Protein AF-A0A3D2XAF7-F1 (afdb_monomer_lite)

Organism: NCBI:txid66219

Structure (mmCIF, N/CA/C/O backbone):
data_AF-A0A3D2XAF7-F1
#
_entry.id   AF-A0A3D2XAF7-F1
#
loop_
_atom_site.group_PDB
_atom_site.id
_atom_site.type_symbol
_atom_site.label_atom_id
_atom_site.label_alt_id
_atom_site.label_comp_id
_atom_site.label_asym_id
_atom_site.label_entity_id
_atom_site.label_seq_id
_atom_site.pdbx_PDB_ins_code
_atom_site.Cartn_x
_atom_site.Cartn_y
_atom_site.Cartn_z
_atom_site.occupancy
_atom_site.B_iso_or_equiv
_atom_site.auth_seq_id
_atom_site.auth_comp_id
_atom_site.auth_asym_id
_atom_site.auth_atom_id
_atom_site.pdbx_PDB_model_num
ATOM 1 N N . MET A 1 1 ? 12.120 28.041 6.759 1.00 45.38 1 MET A N 1
ATOM 2 C CA . MET A 1 1 ? 11.104 27.730 7.789 1.00 45.38 1 MET A CA 1
ATOM 3 C C . MET A 1 1 ? 10.271 26.573 7.257 1.00 45.38 1 MET A C 1
ATOM 5 O O . MET A 1 1 ? 9.248 26.844 6.653 1.00 45.38 1 MET A O 1
ATOM 9 N N . ASP A 1 2 ? 10.705 25.319 7.418 1.00 48.12 2 ASP A N 1
ATOM 10 C CA . ASP A 1 2 ? 10.011 24.174 6.783 1.00 48.12 2 ASP A CA 1
ATOM 11 C C . ASP A 1 2 ? 9.735 22.976 7.711 1.00 48.12 2 ASP A C 1
ATOM 13 O O . ASP A 1 2 ? 9.375 21.889 7.267 1.00 48.12 2 ASP A O 1
ATOM 17 N N . GLU A 1 3 ? 9.794 23.173 9.028 1.00 50.22 3 GLU A N 1
ATOM 18 C CA . GLU A 1 3 ? 9.409 22.129 9.987 1.00 50.22 3 GLU A CA 1
ATOM 19 C C . GLU A 1 3 ? 7.894 21.964 10.287 1.00 50.22 3 GLU A C 1
ATOM 21 O O . GLU A 1 3 ? 7.534 20.894 10.778 1.00 50.22 3 GLU A O 1
ATOM 26 N N . PRO A 1 4 ? 6.949 22.882 9.970 1.00 43.91 4 PRO A N 1
ATOM 27 C CA . PRO A 1 4 ? 5.524 22.610 10.205 1.00 43.91 4 PRO A CA 1
ATOM 28 C C . PRO A 1 4 ? 4.826 21.859 9.055 1.00 43.91 4 PRO A C 1
ATOM 30 O O . PRO A 1 4 ? 3.899 21.095 9.311 1.00 43.91 4 PRO A O 1
ATOM 33 N N . THR A 1 5 ? 5.258 22.016 7.799 1.00 45.56 5 THR A N 1
ATOM 34 C CA . THR A 1 5 ? 4.541 21.480 6.619 1.00 45.56 5 THR A CA 1
ATOM 35 C C . THR A 1 5 ? 4.707 19.967 6.471 1.00 45.56 5 THR A C 1
ATOM 37 O O . THR A 1 5 ? 3.769 19.256 6.134 1.00 45.56 5 THR A O 1
ATOM 40 N N . ALA A 1 6 ? 5.891 19.454 6.811 1.00 49.72 6 ALA A N 1
ATOM 41 C CA . ALA A 1 6 ? 6.194 18.027 6.872 1.00 49.72 6 ALA A CA 1
ATOM 42 C C . ALA A 1 6 ? 5.296 17.263 7.859 1.00 49.72 6 ALA A C 1
ATOM 44 O O . ALA A 1 6 ? 4.849 16.152 7.567 1.00 49.72 6 ALA A O 1
ATOM 45 N N . ALA A 1 7 ? 5.065 17.859 9.031 1.00 49.97 7 ALA A N 1
ATOM 46 C CA . ALA A 1 7 ? 4.158 17.329 10.037 1.00 49.97 7 ALA A CA 1
ATOM 47 C C . ALA A 1 7 ? 2.696 17.493 9.599 1.00 49.97 7 ALA A C 1
ATOM 49 O O . ALA A 1 7 ? 1.897 16.589 9.826 1.00 49.97 7 ALA A O 1
ATOM 50 N N . LEU A 1 8 ? 2.364 18.599 8.922 1.00 46.09 8 LEU A N 1
ATOM 51 C CA . LEU A 1 8 ? 1.037 18.844 8.359 1.00 46.09 8 LEU A CA 1
ATOM 52 C C . LEU A 1 8 ? 0.654 17.792 7.308 1.00 46.09 8 LEU A C 1
ATOM 54 O O . LEU A 1 8 ? -0.453 17.276 7.369 1.00 46.09 8 LEU A O 1
ATOM 58 N N . ASP A 1 9 ? 1.567 17.417 6.407 1.00 60.81 9 ASP A N 1
ATOM 59 C CA . ASP A 1 9 ? 1.327 16.369 5.403 1.00 60.81 9 ASP A CA 1
ATOM 60 C C . ASP A 1 9 ? 1.112 14.995 6.054 1.00 60.81 9 ASP A C 1
ATOM 62 O O . ASP A 1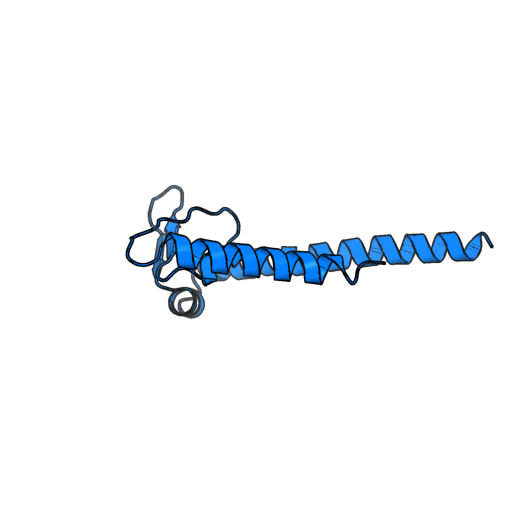 9 ? 0.220 14.248 5.655 1.00 60.81 9 ASP A O 1
ATOM 66 N N . ALA A 1 10 ? 1.887 14.660 7.091 1.00 59.50 10 ALA A N 1
ATOM 67 C CA . ALA A 1 10 ? 1.724 13.402 7.820 1.00 59.50 10 ALA A CA 1
ATOM 68 C C . ALA A 1 10 ? 0.410 13.354 8.624 1.00 59.50 10 ALA A C 1
ATOM 70 O O . ALA A 1 10 ? -0.242 12.311 8.678 1.00 59.50 10 ALA A O 1
ATOM 71 N N . LEU A 1 11 ? 0.013 14.477 9.230 1.00 59.50 11 LEU A N 1
ATOM 72 C CA . LEU A 1 11 ? -1.249 14.612 9.962 1.00 59.50 11 LEU A CA 1
ATOM 73 C C . LEU A 1 11 ? -2.455 14.594 9.017 1.00 59.50 11 LEU A C 1
ATOM 75 O O . LEU A 1 11 ? -3.426 13.898 9.294 1.00 59.50 11 LEU A O 1
ATOM 79 N N . ALA A 1 12 ? -2.370 15.288 7.882 1.00 62.44 12 ALA A N 1
ATOM 80 C CA . ALA A 1 12 ? -3.407 15.282 6.855 1.00 62.44 12 ALA A CA 1
ATOM 81 C C . ALA A 1 12 ? -3.583 13.884 6.244 1.00 62.44 12 ALA A C 1
ATOM 83 O O . ALA A 1 12 ? -4.707 13.449 6.000 1.00 62.44 12 ALA A O 1
ATOM 84 N N . GLU A 1 13 ? -2.491 13.141 6.035 1.00 66.56 13 GLU A N 1
ATOM 85 C CA . GLU A 1 13 ? -2.575 11.741 5.619 1.00 66.56 13 GLU A CA 1
ATOM 86 C C . GLU A 1 13 ? -3.245 10.867 6.683 1.00 66.56 13 GLU A C 1
ATOM 88 O O . GLU A 1 13 ? -4.146 10.102 6.343 1.00 66.56 13 GLU A O 1
ATOM 93 N N . ALA A 1 14 ? -2.867 11.009 7.957 1.00 68.50 14 ALA A N 1
ATOM 94 C CA . ALA A 1 14 ? -3.486 10.277 9.063 1.00 68.50 14 ALA A CA 1
ATOM 95 C C . ALA A 1 14 ? -4.999 10.534 9.165 1.00 68.50 14 ALA A C 1
ATOM 97 O O . ALA A 1 14 ? -5.772 9.584 9.283 1.00 68.50 14 ALA A O 1
ATOM 98 N N . GLU A 1 15 ? -5.425 11.790 9.033 1.00 71.19 15 GLU A N 1
ATOM 99 C CA . GLU A 1 15 ? -6.836 12.187 9.052 1.00 71.19 15 GLU A CA 1
ATOM 100 C C . GLU A 1 15 ? -7.615 11.606 7.860 1.00 71.19 15 GLU A C 1
ATOM 102 O O . GLU A 1 15 ? -8.723 11.086 8.017 1.00 71.19 15 GLU A O 1
ATOM 107 N N . ILE A 1 16 ? -7.026 11.623 6.659 1.00 71.38 16 ILE A N 1
ATOM 108 C CA . ILE A 1 16 ? -7.614 10.973 5.480 1.00 71.38 16 ILE A CA 1
ATOM 109 C C . ILE A 1 16 ? -7.769 9.465 5.721 1.00 71.38 16 ILE A C 1
ATOM 111 O O . ILE A 1 16 ? -8.790 8.894 5.331 1.00 71.38 16 ILE A O 1
ATOM 115 N N . TYR A 1 17 ? -6.800 8.816 6.373 1.00 72.00 17 TYR A N 1
ATOM 116 C CA . TYR A 1 17 ? -6.868 7.386 6.679 1.00 72.00 17 TYR A CA 1
ATOM 117 C C . TYR A 1 17 ? -7.940 7.050 7.719 1.00 72.00 17 TYR A C 1
ATOM 119 O O . TYR A 1 17 ? -8.687 6.092 7.508 1.00 72.00 17 TYR A O 1
ATOM 127 N N . GLU A 1 18 ? -8.048 7.812 8.810 1.00 74.19 18 GLU A N 1
ATOM 128 C CA . GLU A 1 18 ? -9.092 7.606 9.825 1.00 74.19 18 GLU A CA 1
ATOM 129 C C . GLU A 1 18 ? -10.484 7.750 9.209 1.00 74.19 18 GLU A C 1
ATOM 131 O O . GLU A 1 18 ? -11.301 6.829 9.293 1.00 74.19 18 GLU A O 1
ATOM 136 N N . ASN A 1 19 ? -10.708 8.839 8.472 1.00 77.62 19 ASN A N 1
ATOM 137 C CA . ASN A 1 19 ? -11.974 9.082 7.791 1.00 77.62 19 ASN A CA 1
ATOM 138 C C . ASN A 1 19 ? -12.287 7.989 6.761 1.00 77.62 19 ASN A C 1
ATOM 140 O O . ASN A 1 19 ? -13.423 7.520 6.669 1.00 77.62 19 ASN A O 1
ATOM 144 N N . PHE A 1 20 ? -11.291 7.539 5.992 1.00 77.88 20 PHE A N 1
ATOM 145 C CA . PHE A 1 20 ? -11.482 6.455 5.031 1.00 77.88 20 PHE A CA 1
ATOM 146 C C . PHE A 1 20 ? -11.851 5.142 5.730 1.00 77.88 20 PHE A C 1
ATOM 148 O O . PHE A 1 20 ? -12.808 4.491 5.317 1.00 77.88 20 PHE A O 1
ATOM 155 N N . SER A 1 21 ? -11.154 4.785 6.812 1.00 75.94 21 SER A N 1
ATOM 156 C CA . SER A 1 21 ? -11.417 3.582 7.614 1.00 75.94 21 SER A CA 1
ATOM 157 C C . SER A 1 21 ? -12.840 3.564 8.184 1.00 75.94 21 SER A C 1
ATOM 159 O O . SER A 1 21 ? -13.543 2.551 8.097 1.00 75.94 21 SER A O 1
ATOM 161 N N . GLU A 1 22 ? -13.317 4.701 8.696 1.00 80.81 22 GLU A N 1
ATOM 162 C CA . GLU A 1 22 ? -14.691 4.828 9.187 1.00 80.81 22 GLU A CA 1
ATOM 163 C C . GLU A 1 22 ? -15.729 4.696 8.066 1.00 80.81 22 GLU A C 1
ATOM 165 O O . GLU A 1 22 ? -16.719 3.973 8.221 1.00 80.81 22 GLU A O 1
ATOM 170 N N . LEU A 1 23 ? -15.493 5.331 6.915 1.00 80.31 23 LEU A N 1
ATOM 171 C CA . LEU A 1 23 ? -16.404 5.297 5.764 1.00 80.31 23 LEU A CA 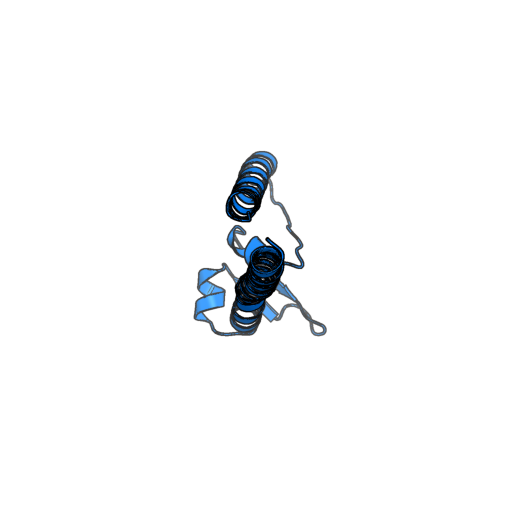1
ATOM 172 C C . LEU A 1 23 ? -16.567 3.894 5.167 1.00 80.31 23 LEU A C 1
ATOM 174 O O . LEU A 1 23 ? -17.652 3.540 4.681 1.00 80.31 23 LEU A O 1
ATOM 178 N N . VAL A 1 24 ? -15.497 3.099 5.187 1.00 83.25 24 VAL A N 1
ATOM 179 C CA . VAL A 1 24 ? -15.465 1.749 4.605 1.00 83.25 24 VAL A CA 1
ATOM 180 C C . VAL A 1 24 ? -15.803 0.656 5.618 1.00 83.25 24 VAL A C 1
ATOM 182 O O . VAL A 1 24 ? -15.899 -0.514 5.248 1.00 83.25 24 VAL A O 1
ATOM 185 N N . LYS A 1 25 ? -16.055 1.013 6.883 1.00 83.88 25 LYS A N 1
ATOM 186 C CA . LYS A 1 25 ? -16.398 0.059 7.939 1.00 83.88 25 LYS A CA 1
ATOM 187 C C . LYS A 1 25 ? -17.610 -0.793 7.549 1.00 83.88 25 LYS A C 1
ATOM 189 O O . LYS A 1 25 ? -18.699 -0.288 7.277 1.00 83.88 25 LYS A O 1
ATOM 194 N N . GLY A 1 26 ? -17.418 -2.113 7.539 1.00 86.88 26 GLY A N 1
ATOM 195 C CA . GLY A 1 26 ? -18.456 -3.082 7.171 1.00 86.88 26 GLY A CA 1
ATOM 196 C C . GLY A 1 26 ? -18.750 -3.171 5.668 1.00 86.88 26 GLY A C 1
ATOM 197 O O . GLY A 1 26 ? -19.744 -3.785 5.285 1.00 86.88 26 GLY A O 1
ATOM 198 N N . LYS A 1 27 ? -17.912 -2.572 4.815 1.00 89.75 27 LYS A N 1
ATOM 199 C CA . LYS A 1 27 ? -18.018 -2.617 3.353 1.00 89.75 27 LYS A CA 1
ATOM 200 C C . LYS A 1 27 ? -16.690 -3.060 2.743 1.00 89.75 27 LYS A C 1
ATOM 202 O O . LYS A 1 27 ? -15.634 -2.934 3.351 1.00 89.75 27 LYS A O 1
ATOM 207 N N . THR A 1 28 ? -16.740 -3.546 1.507 1.00 88.19 28 THR A N 1
ATOM 208 C CA . THR A 1 28 ? -15.536 -3.724 0.689 1.00 88.19 28 THR A CA 1
ATOM 209 C C . THR A 1 28 ? -15.257 -2.427 -0.058 1.00 88.19 28 THR A C 1
ATOM 211 O O . THR A 1 28 ? -16.135 -1.920 -0.757 1.00 88.19 28 THR A O 1
ATOM 214 N N . ALA A 1 29 ? -14.041 -1.903 0.071 1.00 88.19 29 ALA A N 1
ATOM 215 C CA . ALA A 1 29 ? -13.583 -0.734 -0.664 1.00 88.19 29 ALA A CA 1
ATOM 216 C C . ALA A 1 29 ? -12.409 -1.099 -1.570 1.00 88.19 29 ALA A C 1
ATOM 218 O O . ALA A 1 29 ? -11.540 -1.883 -1.196 1.00 88.19 29 ALA A O 1
ATOM 219 N N . VAL A 1 30 ? -12.391 -0.517 -2.768 1.00 88.94 30 VAL A N 1
ATOM 220 C C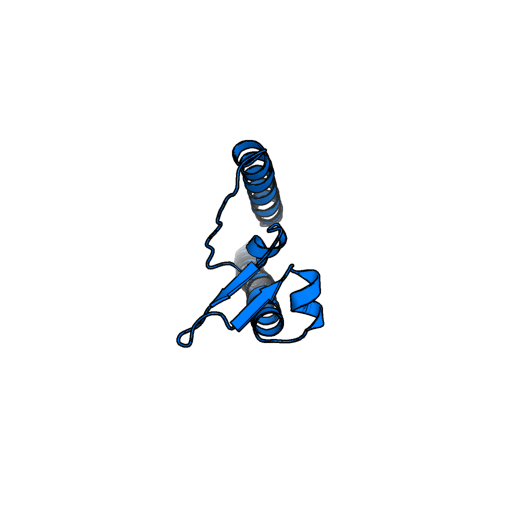A . VAL A 1 30 ? -11.280 -0.639 -3.712 1.00 88.94 30 VAL A CA 1
ATOM 221 C C . VAL A 1 30 ? -10.596 0.715 -3.788 1.00 88.94 30 VAL A C 1
ATOM 223 O O . VAL A 1 30 ? -11.218 1.705 -4.170 1.00 88.94 30 VAL A O 1
ATOM 226 N N . TYR A 1 31 ? -9.322 0.753 -3.409 1.00 85.44 31 TYR A N 1
ATOM 227 C CA . TYR A 1 31 ? -8.504 1.958 -3.429 1.00 85.44 31 TYR A CA 1
ATOM 228 C C . TYR A 1 31 ? -7.493 1.881 -4.576 1.00 85.44 31 TYR A C 1
ATOM 230 O O . TYR A 1 31 ? -6.693 0.950 -4.646 1.00 85.44 31 TYR A O 1
ATOM 238 N N . ILE A 1 32 ? -7.541 2.856 -5.487 1.00 86.06 32 ILE A N 1
ATOM 239 C CA . ILE A 1 32 ? -6.637 2.959 -6.638 1.00 86.06 32 ILE A CA 1
ATOM 240 C C . ILE A 1 32 ? -5.748 4.177 -6.412 1.00 86.06 32 ILE A C 1
ATOM 242 O O . ILE A 1 32 ? -6.252 5.284 -6.234 1.00 86.06 32 ILE A O 1
ATOM 246 N N . SER A 1 33 ? -4.430 3.981 -6.418 1.00 78.6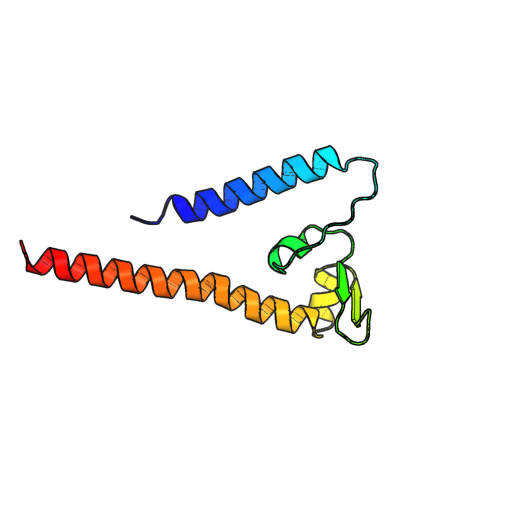2 33 SER A N 1
ATOM 247 C CA . SER A 1 33 ? -3.471 5.056 -6.169 1.00 78.62 33 SER A CA 1
ATOM 248 C C . SER A 1 33 ? -2.257 4.959 -7.078 1.00 78.62 33 SER A C 1
ATOM 250 O O . SER A 1 33 ? -1.803 3.873 -7.432 1.00 78.62 33 SER A O 1
ATOM 252 N N . HIS A 1 34 ? -1.707 6.124 -7.408 1.00 77.75 34 HIS A N 1
ATOM 253 C CA . HIS A 1 34 ? -0.404 6.262 -8.056 1.00 77.75 34 HIS A CA 1
ATOM 254 C C . HIS A 1 34 ? 0.752 6.325 -7.041 1.00 77.75 34 HIS A C 1
ATOM 256 O O . HIS A 1 34 ? 1.916 6.230 -7.428 1.00 77.75 34 HIS A O 1
ATOM 262 N N . ARG A 1 35 ? 0.440 6.478 -5.746 1.00 73.38 35 ARG A N 1
ATOM 263 C CA . ARG A 1 35 ? 1.403 6.552 -4.641 1.00 73.38 35 ARG A CA 1
ATOM 264 C C . ARG A 1 35 ? 1.494 5.192 -3.959 1.00 73.38 35 ARG A C 1
ATOM 266 O O . ARG A 1 35 ? 0.549 4.766 -3.293 1.00 73.38 35 ARG A O 1
ATOM 273 N N . LEU A 1 36 ? 2.645 4.529 -4.069 1.00 78.06 36 LEU A N 1
ATOM 274 C CA . LEU A 1 36 ? 2.824 3.215 -3.446 1.00 78.06 36 LEU A CA 1
ATOM 275 C C . LEU A 1 36 ? 2.790 3.278 -1.913 1.00 78.06 36 LEU A C 1
ATOM 277 O O . LEU A 1 36 ? 2.294 2.343 -1.291 1.00 78.06 36 LEU A O 1
ATOM 281 N N . ALA A 1 37 ? 3.232 4.379 -1.297 1.00 77.56 37 ALA A N 1
ATOM 282 C CA . ALA A 1 37 ? 3.189 4.563 0.159 1.00 77.56 37 ALA A CA 1
ATOM 283 C C . ALA A 1 37 ? 1.768 4.412 0.731 1.00 77.56 37 ALA A C 1
ATOM 285 O O . ALA A 1 37 ? 1.570 3.737 1.741 1.00 77.56 37 ALA A O 1
ATOM 286 N N . SER A 1 38 ? 0.770 4.947 0.024 1.00 75.38 38 SER A N 1
ATOM 287 C CA . SER A 1 38 ? -0.637 4.839 0.404 1.00 75.38 38 SER A CA 1
ATOM 288 C C . SER A 1 38 ? -1.160 3.403 0.298 1.00 75.38 38 SER A C 1
ATOM 290 O O . SER A 1 38 ? -2.141 3.067 0.925 1.00 75.38 38 SER A O 1
ATOM 292 N N . THR A 1 39 ? -0.519 2.484 -0.426 1.00 80.69 39 THR A N 1
ATOM 293 C CA . THR A 1 39 ? -1.012 1.091 -0.484 1.00 80.69 39 THR A CA 1
ATOM 294 C C . THR A 1 39 ? -0.781 0.309 0.814 1.00 80.69 39 THR A C 1
ATOM 296 O O . THR A 1 39 ? -1.390 -0.739 1.010 1.00 80.69 39 THR A O 1
ATOM 299 N N . LYS A 1 40 ? 0.055 0.819 1.733 1.00 81.50 40 LYS A N 1
ATOM 300 C CA . LYS A 1 40 ? 0.429 0.139 2.983 1.00 81.50 40 LYS A CA 1
ATOM 301 C C . LYS A 1 40 ? -0.750 -0.115 3.932 1.00 81.50 40 LYS A C 1
ATOM 303 O O . LYS A 1 40 ? -0.692 -1.069 4.698 1.00 81.50 40 LYS A O 1
ATOM 308 N N . PHE A 1 41 ? -1.797 0.712 3.891 1.00 79.81 41 PHE A N 1
ATOM 309 C CA . PHE A 1 41 ? -2.972 0.549 4.759 1.00 79.81 41 PHE A CA 1
ATOM 310 C C . PHE A 1 41 ? -3.989 -0.474 4.230 1.00 79.81 41 PHE A C 1
ATOM 312 O O . PHE A 1 41 ? -4.957 -0.782 4.918 1.00 79.81 41 PHE A O 1
ATOM 319 N N . CYS A 1 42 ? -3.815 -0.973 3.005 1.00 86.44 42 CYS A N 1
ATOM 320 C CA . CYS A 1 42 ? -4.756 -1.907 2.397 1.00 86.44 42 CYS A CA 1
ATOM 321 C C . CYS A 1 42 ? -4.551 -3.328 2.941 1.00 86.44 42 CYS A C 1
ATOM 323 O O . CYS A 1 42 ? -3.419 -3.803 3.038 1.00 86.44 42 CYS A O 1
ATOM 325 N N . ASP A 1 43 ? -5.651 -4.046 3.189 1.00 89.88 43 ASP A N 1
ATOM 326 C CA . ASP A 1 43 ? -5.608 -5.456 3.607 1.00 89.88 43 ASP A CA 1
ATOM 327 C C . ASP A 1 43 ? -4.935 -6.347 2.552 1.00 89.88 43 ASP A C 1
ATOM 329 O O . ASP A 1 43 ? -4.210 -7.299 2.862 1.00 89.88 43 ASP A O 1
ATOM 333 N N . LYS A 1 44 ? -5.188 -6.032 1.277 1.00 93.56 44 LYS A N 1
ATOM 334 C CA . LYS A 1 44 ? -4.590 -6.667 0.105 1.00 93.56 44 LYS A CA 1
ATOM 335 C C . LYS A 1 44 ? -4.304 -5.625 -0.971 1.00 93.56 44 LYS A C 1
ATOM 337 O O . LYS A 1 44 ? -5.050 -4.668 -1.153 1.00 93.56 44 LYS A O 1
ATOM 342 N N . ILE A 1 45 ? -3.220 -5.849 -1.694 1.00 94.44 45 ILE A N 1
ATOM 343 C CA . ILE A 1 45 ? -2.687 -4.998 -2.748 1.00 94.44 45 ILE A CA 1
ATOM 344 C C . ILE A 1 45 ? -2.601 -5.854 -4.002 1.00 94.44 45 ILE A C 1
ATOM 346 O O . ILE A 1 45 ? -2.045 -6.948 -3.958 1.00 94.44 45 ILE A O 1
ATOM 350 N N . ALA A 1 46 ? -3.145 -5.353 -5.107 1.00 94.44 46 ALA A N 1
ATOM 351 C CA . ALA A 1 46 ? -3.050 -5.965 -6.425 1.00 94.44 46 ALA A CA 1
ATOM 352 C C . ALA A 1 46 ? -2.223 -5.049 -7.334 1.00 94.44 46 ALA A C 1
ATOM 354 O O . ALA A 1 46 ? -2.660 -3.946 -7.665 1.00 94.44 46 ALA A O 1
ATOM 355 N N . LEU A 1 47 ? -1.023 -5.488 -7.714 1.00 91.94 47 LEU A N 1
ATOM 356 C CA . LEU A 1 47 ? -0.147 -4.746 -8.614 1.00 91.94 47 LEU A CA 1
ATOM 357 C C . LEU A 1 47 ? -0.370 -5.212 -10.049 1.00 91.94 47 LEU A C 1
ATOM 359 O O . LEU A 1 47 ? -0.189 -6.389 -10.359 1.00 91.94 47 LEU A O 1
ATOM 363 N N . PHE A 1 48 ? -0.718 -4.274 -10.922 1.00 90.88 48 PHE A N 1
ATOM 364 C CA . PHE A 1 48 ? -0.934 -4.524 -12.341 1.00 90.88 48 PHE A CA 1
ATOM 365 C C . PHE A 1 48 ? 0.146 -3.859 -13.190 1.00 90.88 48 PHE A C 1
ATOM 367 O O . PHE A 1 48 ? 0.620 -2.771 -12.863 1.00 90.88 48 PHE A O 1
ATOM 374 N N . ASP A 1 49 ? 0.468 -4.483 -14.319 1.00 86.06 49 ASP A N 1
ATOM 375 C CA . ASP A 1 49 ? 1.167 -3.842 -15.428 1.00 86.06 49 ASP A CA 1
ATOM 376 C C . ASP A 1 49 ? 0.470 -4.147 -16.771 1.00 86.06 49 ASP A C 1
ATOM 378 O O . ASP A 1 49 ? -0.668 -4.623 -16.811 1.00 86.06 49 ASP A O 1
ATOM 382 N N . LYS A 1 50 ? 1.153 -3.865 -17.887 1.00 86.88 50 LYS A N 1
ATOM 383 C CA . LYS A 1 50 ? 0.657 -4.102 -19.251 1.00 86.88 50 LYS A CA 1
ATOM 384 C C . LYS A 1 50 ? 0.256 -5.556 -19.557 1.00 86.88 50 LYS A C 1
ATOM 386 O O . LYS A 1 50 ? -0.551 -5.760 -20.458 1.00 86.88 50 LYS A O 1
ATOM 391 N N . ASP A 1 51 ? 0.795 -6.541 -18.842 1.00 91.25 51 ASP A N 1
ATOM 392 C CA . ASP A 1 51 ? 0.490 -7.962 -19.037 1.00 91.25 51 ASP A CA 1
ATOM 393 C C . ASP A 1 51 ? -0.527 -8.486 -17.999 1.00 91.25 51 ASP A C 1
ATOM 395 O O . ASP A 1 51 ? -0.823 -9.682 -17.978 1.00 91.25 51 ASP A O 1
ATOM 399 N N . GLY A 1 52 ? -1.059 -7.619 -17.128 1.00 93.56 52 GLY A N 1
ATOM 400 C CA . GLY A 1 52 ? -2.088 -7.955 -16.140 1.00 93.56 52 GLY A CA 1
ATOM 401 C C . GLY A 1 52 ? -1.589 -7.960 -14.693 1.00 93.56 52 GLY A C 1
ATOM 402 O O . GLY A 1 52 ? -0.717 -7.179 -14.320 1.00 93.56 52 GLY A O 1
ATOM 403 N N . LEU A 1 53 ? -2.195 -8.804 -13.849 1.00 94.38 53 LEU A N 1
ATOM 404 C CA . LEU A 1 53 ? -1.866 -8.905 -12.422 1.00 94.38 53 LEU A CA 1
ATOM 405 C C . LEU A 1 53 ? -0.480 -9.537 -12.242 1.00 94.38 5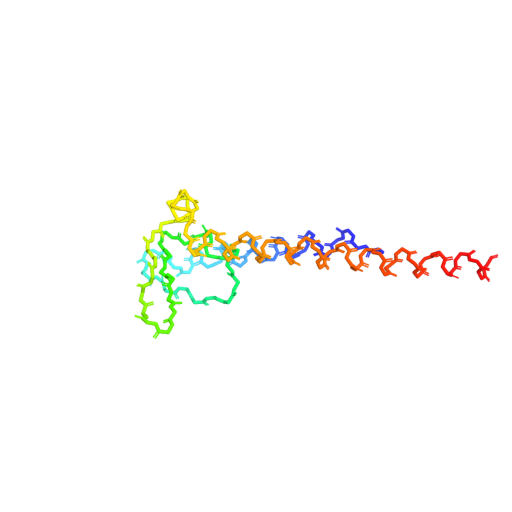3 LEU A C 1
ATOM 407 O O . LEU A 1 53 ? -0.269 -10.688 -12.622 1.00 94.38 53 LEU A O 1
ATOM 411 N N . LYS A 1 54 ? 0.448 -8.800 -11.633 1.00 94.62 54 LYS A N 1
ATOM 412 C CA . LYS A 1 54 ? 1.814 -9.265 -11.364 1.00 94.62 54 LYS A CA 1
ATOM 413 C C . LYS A 1 54 ? 1.992 -9.784 -9.956 1.00 94.62 54 LYS A C 1
ATOM 415 O O . LYS A 1 54 ? 2.584 -10.842 -9.774 1.00 94.62 54 LYS A O 1
ATOM 420 N N . GLU A 1 55 ? 1.473 -9.059 -8.974 1.00 94.81 55 GLU A N 1
ATOM 421 C CA . GLU A 1 55 ? 1.628 -9.417 -7.568 1.00 94.81 55 GLU A CA 1
ATOM 422 C C . GLU A 1 55 ? 0.340 -9.153 -6.796 1.00 94.81 55 GLU A C 1
ATOM 424 O O . GLU A 1 55 ? -0.381 -8.191 -7.069 1.00 94.81 55 GLU A O 1
ATOM 429 N N . TYR A 1 56 ? 0.052 -10.027 -5.831 1.00 95.56 56 TYR A N 1
ATOM 430 C CA . TYR A 1 56 ? -1.103 -9.907 -4.954 1.00 95.56 56 TYR A CA 1
ATOM 431 C C . TYR A 1 56 ? -0.764 -10.370 -3.539 1.00 95.56 56 TYR A C 1
ATOM 433 O O . TYR A 1 56 ? -0.283 -11.485 -3.348 1.00 95.56 56 TYR A O 1
ATOM 441 N N . GLY A 1 57 ? -1.027 -9.530 -2.543 1.00 94.88 57 GLY A N 1
ATOM 442 C CA . GLY A 1 57 ? -0.697 -9.818 -1.148 1.00 94.88 57 GLY A CA 1
ATOM 443 C C . GLY A 1 57 ? -0.870 -8.596 -0.259 1.00 94.88 57 GLY A C 1
ATOM 444 O O . GLY A 1 57 ? -1.295 -7.545 -0.726 1.00 94.88 57 GLY A O 1
ATOM 445 N N . ASN A 1 58 ? -0.573 -8.722 1.029 1.00 94.56 58 ASN A N 1
ATOM 446 C CA . ASN A 1 58 ? -0.428 -7.548 1.892 1.00 94.56 58 ASN A CA 1
ATOM 447 C C . ASN A 1 58 ? 0.972 -6.928 1.729 1.00 94.56 58 ASN A C 1
ATOM 449 O O . ASN A 1 58 ? 1.873 -7.527 1.138 1.00 94.56 58 ASN A O 1
ATOM 453 N N . HIS A 1 59 ? 1.163 -5.724 2.268 1.00 91.81 59 HIS A N 1
ATOM 454 C CA . HIS A 1 59 ? 2.432 -5.004 2.161 1.00 91.81 59 HIS A CA 1
ATOM 455 C C . HIS A 1 59 ? 3.637 -5.833 2.644 1.00 91.81 59 HIS A C 1
ATOM 457 O O . HIS A 1 59 ? 4.649 -5.902 1.954 1.00 91.81 59 HIS A O 1
ATOM 463 N N . GLU A 1 60 ? 3.542 -6.497 3.798 1.00 92.56 60 GLU A N 1
ATOM 464 C CA . GLU A 1 60 ? 4.659 -7.270 4.352 1.00 92.56 60 GLU A CA 1
ATOM 465 C C . GLU A 1 60 ? 5.022 -8.488 3.496 1.00 92.56 60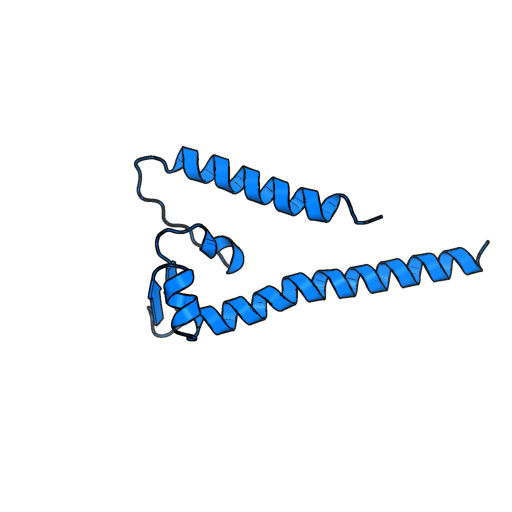 GLU A C 1
ATOM 467 O O . GLU A 1 60 ? 6.204 -8.768 3.293 1.00 92.56 60 GLU A O 1
ATOM 472 N N . GLU A 1 61 ? 4.016 -9.208 2.994 1.00 94.94 61 GLU A N 1
ATOM 473 C CA . GLU A 1 61 ? 4.176 -10.344 2.083 1.00 94.94 61 GLU A CA 1
ATOM 474 C C . GLU A 1 61 ? 4.923 -9.901 0.820 1.00 94.94 61 GLU A C 1
ATOM 476 O O . GLU A 1 61 ? 5.948 -10.485 0.464 1.00 94.94 61 GLU A O 1
ATOM 481 N N . LEU A 1 62 ? 4.458 -8.822 0.186 1.00 93.81 62 LEU A N 1
ATOM 482 C CA . LEU A 1 62 ? 5.032 -8.307 -1.058 1.00 93.81 62 LEU A CA 1
ATOM 483 C C . LEU A 1 62 ? 6.441 -7.728 -0.864 1.00 93.81 62 LEU A C 1
ATOM 485 O O . LEU A 1 62 ? 7.317 -7.920 -1.708 1.00 93.81 62 LEU A O 1
ATOM 489 N N . MET A 1 63 ? 6.703 -7.080 0.274 1.00 93.00 63 MET A N 1
ATOM 490 C CA . MET A 1 63 ? 8.051 -6.623 0.616 1.00 93.00 63 MET A CA 1
ATOM 491 C C . MET A 1 63 ? 9.010 -7.803 0.820 1.00 93.00 63 MET A C 1
ATOM 493 O O . MET A 1 63 ? 10.137 -7.750 0.331 1.00 93.00 63 MET A O 1
ATOM 497 N N . LYS A 1 64 ? 8.578 -8.887 1.477 1.00 94.19 64 LYS A N 1
ATOM 498 C CA . LYS A 1 64 ? 9.404 -10.094 1.676 1.00 94.19 64 LYS A CA 1
ATOM 499 C C . LYS A 1 64 ? 9.673 -10.855 0.379 1.00 94.19 64 LYS A C 1
ATOM 501 O O . LYS A 1 64 ? 10.745 -11.438 0.247 1.00 94.19 64 LYS A O 1
ATOM 506 N N . LEU A 1 65 ? 8.735 -10.839 -0.569 1.00 93.00 65 LEU A N 1
ATOM 507 C CA . LEU A 1 65 ? 8.916 -11.458 -1.887 1.00 93.00 65 LEU A CA 1
ATOM 508 C C . LEU A 1 65 ? 10.038 -10.798 -2.702 1.00 93.00 65 LEU A C 1
ATOM 510 O O . LEU A 1 65 ? 10.610 -11.448 -3.572 1.00 93.00 65 LEU A O 1
ATOM 514 N N . GLY A 1 66 ? 10.365 -9.528 -2.429 1.00 90.62 66 GLY A N 1
ATOM 515 C CA . GLY A 1 66 ? 11.452 -8.820 -3.115 1.00 90.62 66 GLY A CA 1
ATOM 516 C C . GLY A 1 66 ? 11.192 -8.576 -4.606 1.00 90.62 66 GLY A C 1
ATOM 517 O O . GLY A 1 66 ? 12.134 -8.348 -5.360 1.00 90.62 66 GLY A O 1
ATOM 518 N N . GLY A 1 67 ? 9.929 -8.656 -5.030 1.00 92.56 67 GLY A N 1
ATOM 519 C CA . GLY A 1 67 ? 9.517 -8.513 -6.421 1.00 92.56 67 GLY A CA 1
ATOM 520 C C . GLY A 1 67 ? 9.348 -7.060 -6.878 1.00 92.56 67 GLY A C 1
ATOM 521 O O . GLY A 1 67 ? 9.947 -6.125 -6.335 1.00 92.56 67 GLY A O 1
ATOM 522 N N . LEU A 1 68 ? 8.508 -6.864 -7.892 1.00 90.88 68 LEU A N 1
ATOM 523 C CA . LEU A 1 68 ? 8.258 -5.568 -8.520 1.00 90.88 68 LEU A CA 1
ATOM 524 C C . LEU A 1 68 ? 7.661 -4.565 -7.530 1.00 90.88 68 LEU A C 1
ATOM 526 O O . LEU A 1 68 ? 8.074 -3.404 -7.530 1.00 90.88 68 LEU A O 1
ATOM 530 N N . TYR A 1 69 ? 6.749 -5.004 -6.655 1.00 91.75 69 TYR A N 1
ATOM 531 C CA . TYR A 1 69 ? 6.184 -4.131 -5.628 1.00 91.75 69 TYR A CA 1
ATOM 532 C C . TYR A 1 69 ? 7.275 -3.573 -4.711 1.00 91.75 69 TYR A C 1
ATOM 534 O O . TYR A 1 69 ? 7.357 -2.359 -4.532 1.00 91.75 69 TYR A O 1
ATOM 542 N N . ASN A 1 70 ? 8.155 -4.435 -4.184 1.00 92.00 70 ASN A N 1
ATOM 543 C CA . ASN A 1 70 ? 9.263 -4.016 -3.321 1.00 92.00 70 ASN A CA 1
ATOM 544 C C . ASN A 1 70 ? 10.173 -3.013 -4.042 1.00 92.00 70 ASN A C 1
ATOM 546 O O . ASN A 1 70 ? 10.496 -1.955 -3.492 1.00 92.00 70 ASN A O 1
ATOM 550 N N . HIS A 1 71 ? 10.548 -3.319 -5.286 1.00 89.31 71 HIS A N 1
ATOM 551 C CA . HIS A 1 71 ? 11.416 -2.453 -6.071 1.00 89.31 71 HIS A CA 1
ATOM 552 C C . HIS A 1 71 ? 10.802 -1.060 -6.271 1.00 89.31 71 HIS A C 1
ATOM 554 O O . HIS A 1 71 ? 11.431 -0.053 -5.943 1.00 89.31 71 HIS A O 1
ATOM 560 N N . MET A 1 72 ? 9.553 -0.993 -6.743 1.00 86.19 72 MET A N 1
ATOM 561 C CA . MET A 1 72 ? 8.849 0.274 -6.961 1.00 86.19 72 MET A CA 1
ATOM 562 C C . MET A 1 72 ? 8.640 1.041 -5.653 1.00 86.19 72 MET A C 1
ATOM 564 O O . MET A 1 72 ? 8.794 2.263 -5.632 1.00 86.19 72 MET A O 1
ATOM 568 N N . PHE A 1 73 ? 8.327 0.338 -4.562 1.00 86.00 73 PHE A N 1
ATOM 569 C CA . PHE A 1 73 ? 8.134 0.940 -3.245 1.00 86.00 73 PHE A CA 1
ATOM 570 C C . PHE A 1 73 ? 9.434 1.574 -2.742 1.00 86.00 73 PHE A C 1
ATOM 572 O O . PHE A 1 73 ? 9.439 2.719 -2.295 1.00 86.00 73 PHE A O 1
ATOM 579 N N . SER A 1 74 ? 10.554 0.866 -2.889 1.00 83.00 74 SER A N 1
ATOM 580 C CA . SER A 1 74 ? 11.880 1.342 -2.485 1.00 83.00 74 SER A CA 1
ATOM 581 C C . SER A 1 74 ? 12.351 2.537 -3.320 1.00 83.00 74 SER A C 1
ATOM 583 O O . SER A 1 74 ? 12.964 3.457 -2.784 1.00 83.00 74 SER A O 1
ATOM 585 N N . VAL A 1 75 ? 12.052 2.555 -4.623 1.00 81.62 75 VAL A N 1
ATOM 586 C CA . VAL A 1 75 ? 12.387 3.676 -5.517 1.00 81.62 75 VAL A CA 1
ATOM 587 C C . VAL A 1 75 ? 11.514 4.899 -5.225 1.00 81.62 75 VAL A C 1
ATOM 589 O O . VAL A 1 75 ? 12.045 5.993 -5.064 1.00 81.62 75 VAL A O 1
ATOM 592 N N . GLN A 1 76 ? 10.194 4.740 -5.088 1.00 69.69 76 GLN A N 1
ATOM 593 C CA . GLN A 1 76 ? 9.310 5.861 -4.736 1.00 69.69 76 GLN A CA 1
ATOM 594 C C . GLN A 1 76 ? 9.587 6.405 -3.331 1.00 69.69 76 GLN A C 1
ATOM 596 O O . GLN A 1 76 ? 9.507 7.614 -3.123 1.00 69.69 76 GLN A O 1
ATOM 601 N N . GLY A 1 77 ? 9.970 5.540 -2.387 1.00 64.81 77 GLY A N 1
ATOM 602 C CA . GLY A 1 77 ? 10.421 5.955 -1.061 1.00 64.81 77 GLY A CA 1
ATOM 603 C C . GLY A 1 77 ? 11.619 6.905 -1.118 1.00 64.81 77 GLY A C 1
ATOM 604 O O . GLY A 1 77 ? 11.654 7.877 -0.370 1.00 64.81 77 GLY A O 1
ATOM 605 N N . LYS A 1 78 ? 12.554 6.697 -2.057 1.00 55.50 78 LYS A N 1
ATOM 606 C CA . LYS A 1 78 ? 13.698 7.602 -2.260 1.00 55.50 78 LYS A CA 1
ATOM 607 C C . LYS A 1 78 ? 13.282 8.976 -2.770 1.00 55.50 78 LYS A C 1
ATOM 609 O O . LYS A 1 78 ? 13.795 9.960 -2.262 1.00 55.50 78 LYS A O 1
ATOM 614 N N . TYR A 1 79 ? 12.307 9.073 -3.676 1.00 50.59 79 TYR A N 1
ATOM 615 C CA . TYR A 1 79 ? 11.815 10.376 -4.151 1.00 50.59 79 TYR A CA 1
ATOM 616 C C . TYR A 1 79 ? 11.119 11.200 -3.054 1.00 50.59 79 TYR A C 1
ATOM 618 O O . TYR A 1 79 ? 11.179 12.428 -3.085 1.00 50.59 79 TYR A O 1
ATOM 626 N N . TYR A 1 80 ? 10.512 10.549 -2.054 1.00 48.53 80 TYR A N 1
ATOM 627 C CA . TYR A 1 80 ? 9.996 11.233 -0.859 1.00 48.53 80 TYR A CA 1
ATOM 628 C C . TYR A 1 80 ? 11.103 11.797 0.044 1.00 48.53 80 TYR A C 1
ATOM 630 O O . TYR A 1 80 ? 10.890 12.819 0.697 1.00 48.53 80 TYR A O 1
ATOM 638 N N . THR A 1 81 ? 12.270 11.152 0.075 1.00 48.53 81 THR A N 1
ATOM 639 C CA . THR A 1 81 ? 13.433 11.586 0.864 1.00 48.53 81 THR A CA 1
ATOM 640 C C . THR A 1 81 ? 14.276 12.622 0.109 1.00 48.53 81 THR A C 1
ATOM 642 O O . THR A 1 81 ? 14.575 13.681 0.647 1.00 48.53 81 THR A O 1
ATOM 645 N N . GLU A 1 82 ? 14.574 12.393 -1.171 1.00 42.09 82 GLU A N 1
ATOM 646 C CA . GLU A 1 82 ? 15.373 13.293 -2.019 1.00 42.09 82 GLU A CA 1
ATOM 647 C C . GLU A 1 82 ? 14.613 14.581 -2.389 1.00 42.09 82 GLU A C 1
ATOM 649 O O . GLU A 1 82 ? 15.203 15.657 -2.455 1.00 42.09 82 GLU A O 1
ATOM 654 N N . GLY A 1 83 ? 13.285 14.523 -2.555 1.00 46.06 83 GLY A N 1
ATOM 655 C CA . GLY A 1 83 ? 12.443 15.712 -2.755 1.00 46.06 83 GLY A CA 1
ATOM 656 C C . GLY A 1 83 ? 12.297 16.605 -1.511 1.00 46.06 83 GLY A C 1
ATOM 657 O O . GLY A 1 83 ? 11.784 17.725 -1.629 1.00 46.06 83 GLY A O 1
ATOM 658 N N . ARG A 1 84 ? 12.723 16.110 -0.339 1.00 44.72 84 ARG A N 1
ATOM 659 C CA . ARG A 1 84 ? 12.959 16.889 0.887 1.00 44.72 84 ARG A CA 1
ATOM 660 C C . ARG A 1 84 ? 14.367 17.485 0.868 1.00 44.72 84 ARG A C 1
ATOM 662 O O . ARG A 1 84 ? 14.496 18.699 0.912 1.00 44.72 84 ARG A O 1
ATOM 669 N N . GLU A 1 85 ? 15.393 16.660 0.651 1.00 42.84 85 GLU A N 1
ATOM 670 C CA . GLU A 1 85 ? 16.799 17.103 0.654 1.00 42.84 85 GLU A CA 1
ATOM 671 C C . GLU A 1 85 ? 17.124 18.163 -0.412 1.00 42.84 85 GLU A C 1
ATOM 673 O O . GLU A 1 85 ? 17.920 19.069 -0.162 1.00 42.84 85 GLU A O 1
ATOM 678 N N . SER A 1 86 ? 16.516 18.083 -1.602 1.00 45.31 86 SER A N 1
ATOM 679 C CA . SER A 1 86 ? 16.727 19.080 -2.660 1.00 45.31 86 SER A CA 1
ATOM 680 C C . SER A 1 86 ? 16.047 20.418 -2.343 1.00 45.31 86 SER A C 1
ATOM 682 O O . SER A 1 86 ? 16.583 21.461 -2.696 1.00 45.31 86 SER A O 1
ATOM 684 N N . ARG A 1 87 ? 14.912 20.400 -1.627 1.00 44.56 87 ARG A N 1
ATOM 685 C CA . ARG A 1 87 ? 14.228 21.613 -1.146 1.00 44.56 87 ARG A CA 1
ATOM 686 C C . ARG A 1 87 ? 14.965 22.252 0.029 1.00 44.56 87 ARG A C 1
ATOM 688 O O . ARG A 1 87 ? 15.080 23.471 0.069 1.00 44.56 87 ARG A O 1
ATOM 695 N N . ASP A 1 88 ? 15.507 21.437 0.932 1.00 49.94 88 ASP A N 1
ATOM 696 C CA . ASP A 1 88 ? 16.287 21.907 2.082 1.00 49.94 88 ASP A CA 1
ATOM 697 C C . ASP A 1 88 ? 17.605 22.571 1.647 1.00 49.94 88 ASP A C 1
ATOM 699 O O . ASP A 1 88 ? 18.009 23.582 2.224 1.00 49.94 88 ASP A O 1
ATOM 703 N N . LYS A 1 89 ? 18.254 22.059 0.589 1.00 51.22 89 LYS A N 1
ATOM 704 C CA . LYS A 1 89 ? 19.441 22.697 -0.008 1.00 51.22 89 LYS A CA 1
ATOM 705 C C . LYS A 1 89 ? 19.119 24.048 -0.640 1.00 51.22 89 LYS A C 1
ATOM 707 O O . LYS A 1 89 ? 19.811 25.013 -0.333 1.00 51.22 89 LYS A O 1
ATOM 712 N N . ASP A 1 90 ? 18.060 24.131 -1.446 1.00 53.59 90 ASP A N 1
ATOM 713 C CA . ASP A 1 90 ? 17.640 25.392 -2.076 1.00 53.59 90 ASP A CA 1
ATOM 714 C C . ASP A 1 90 ? 17.273 26.456 -1.022 1.00 53.59 90 ASP A C 1
ATOM 716 O O . ASP A 1 90 ? 17.611 27.632 -1.169 1.00 53.59 90 ASP A O 1
ATOM 720 N N . PHE A 1 91 ? 16.649 26.045 0.088 1.00 47.03 91 PHE A N 1
ATOM 721 C CA . PHE A 1 91 ? 16.299 26.941 1.193 1.00 47.03 91 PHE A CA 1
ATOM 722 C C . PHE A 1 91 ? 17.526 27.416 1.988 1.00 47.03 91 PHE A C 1
ATOM 724 O O . PHE A 1 91 ? 17.592 28.582 2.376 1.00 47.03 91 PHE A O 1
ATOM 731 N N . SER A 1 92 ? 18.507 26.536 2.223 1.00 57.84 92 SER A N 1
ATOM 732 C CA . SER A 1 92 ? 19.768 26.894 2.890 1.00 57.84 92 SER A CA 1
ATOM 733 C C . SER A 1 92 ? 20.576 27.885 2.054 1.00 57.84 92 SER A C 1
ATOM 735 O O . SER A 1 92 ? 21.050 28.881 2.590 1.00 57.84 92 SER A O 1
ATOM 737 N N . THR A 1 93 ? 20.675 27.663 0.739 1.00 59.50 93 THR A N 1
ATOM 738 C CA . THR A 1 93 ? 21.389 28.568 -0.175 1.00 59.50 93 THR A CA 1
ATOM 739 C C . THR A 1 93 ? 20.731 29.949 -0.240 1.00 59.50 93 THR A C 1
ATOM 741 O O . THR A 1 93 ? 21.432 30.955 -0.196 1.00 59.50 93 THR A O 1
ATOM 744 N N . MET A 1 94 ? 19.394 30.025 -0.240 1.00 48.72 94 MET A N 1
ATOM 745 C CA . MET A 1 94 ? 18.674 31.305 -0.161 1.00 48.72 94 MET A CA 1
ATOM 746 C C . MET A 1 94 ? 18.908 32.063 1.156 1.00 48.72 94 MET A C 1
ATOM 748 O O . MET A 1 94 ? 18.938 33.293 1.155 1.00 48.72 94 MET A O 1
ATOM 752 N N . ILE A 1 95 ? 19.042 31.362 2.288 1.00 59.56 95 ILE A N 1
ATOM 753 C CA . ILE A 1 95 ? 19.325 31.998 3.585 1.00 59.56 95 ILE A CA 1
ATOM 754 C C . ILE A 1 95 ? 20.769 32.509 3.638 1.00 59.56 95 ILE A C 1
ATOM 756 O O . ILE A 1 95 ? 20.987 33.622 4.120 1.00 59.56 95 ILE A O 1
ATOM 760 N N . ASP A 1 96 ? 21.725 31.745 3.108 1.00 54.88 96 ASP A N 1
ATOM 761 C CA . ASP A 1 96 ? 23.126 32.166 3.026 1.00 54.88 96 ASP A CA 1
ATOM 762 C C . ASP A 1 96 ? 23.271 33.422 2.144 1.00 54.88 96 ASP A C 1
ATOM 764 O O . ASP A 1 96 ? 23.875 34.402 2.581 1.00 54.88 96 ASP A O 1
ATOM 768 N N . GLU A 1 97 ? 22.612 33.469 0.977 1.00 52.12 97 GLU A N 1
ATOM 769 C CA . GLU A 1 97 ? 22.606 34.648 0.089 1.00 52.12 97 GLU A CA 1
ATOM 770 C C . GLU A 1 97 ? 21.977 35.894 0.738 1.00 52.12 97 GLU A C 1
ATOM 772 O O . GLU A 1 97 ? 22.427 37.015 0.506 1.00 52.12 97 GLU A O 1
ATOM 777 N N . LEU A 1 98 ? 20.954 35.727 1.581 1.00 49.12 98 LEU A N 1
ATOM 778 C CA . LEU A 1 98 ? 20.336 36.837 2.318 1.00 49.12 98 LEU A CA 1
ATOM 779 C C . LEU A 1 98 ? 21.192 37.323 3.496 1.00 49.12 98 LEU A C 1
ATOM 781 O O . LEU A 1 98 ? 21.064 38.481 3.897 1.00 49.12 98 LEU A O 1
ATOM 785 N N . SER A 1 99 ? 22.058 36.466 4.040 1.00 50.88 99 SER A N 1
ATOM 786 C CA . SER A 1 99 ? 22.955 36.806 5.150 1.00 50.88 99 SER A CA 1
ATOM 787 C C . SER A 1 99 ? 24.196 37.595 4.721 1.00 50.88 99 SER A C 1
ATOM 789 O O . SER A 1 99 ? 24.784 38.280 5.548 1.00 50.88 99 SER A O 1
ATOM 791 N N . GLU A 1 100 ? 24.572 37.545 3.439 1.00 53.72 100 GLU A N 1
ATOM 792 C CA . GLU A 1 100 ? 25.678 38.340 2.881 1.00 53.72 100 GLU A CA 1
ATOM 793 C C . GLU A 1 100 ? 25.253 39.759 2.451 1.00 53.72 100 GLU A C 1
ATOM 795 O O . GLU A 1 100 ? 26.099 40.594 2.124 1.00 53.72 100 GLU A O 1
ATOM 800 N N . VAL A 1 101 ? 23.945 40.048 2.441 1.00 50.22 101 VAL A N 1
ATOM 801 C CA . VAL A 1 101 ? 23.367 41.328 1.983 1.00 50.22 101 VAL A CA 1
ATOM 802 C C . VAL A 1 101 ? 23.017 42.275 3.150 1.00 50.22 101 VAL A C 1
ATOM 804 O O . VAL A 1 101 ? 22.712 43.448 2.915 1.00 50.22 101 VAL A O 1
ATOM 807 N N . PHE A 1 102 ? 23.125 41.815 4.401 1.00 41.94 102 PHE A N 1
ATOM 808 C CA . PHE A 1 102 ? 22.983 42.618 5.626 1.00 41.94 102 PHE A CA 1
ATOM 809 C C . PHE A 1 102 ? 24.224 42.508 6.514 1.00 41.94 102 PHE A C 1
ATOM 811 O O . PHE A 1 102 ? 24.536 43.518 7.187 1.00 41.94 102 PHE A O 1
#

pLDDT: mean 72.65, std 18.26, range [41.94, 95.56]

Sequence (102 aa):
MDEPTAALDALAEAEIYENFSELVKGKTAVYISHRLASTKFCDKIALFDKDGLKEYGNHEELMKLGGLYNHMFSVQGKYYTEGRESRDKDFSTMIDELSEVF

Secondary structure (DSSP, 8-state):
--HHHHHHHHHHHHHHHHHHHHHHTTS------S-TGGGGG-SSEEEEETTEEEEEE-HHHHHHHTSHHHHHHHHHHHHHHHHHHHHHHHHHHHHHHHHS--

InterPro domains:
  IPR027417 P-loop containing nucleoside triphosphate hydrolase [G3DSA:3.40.50.300] (1-91)
  IPR027417 P-loop containing nucleoside triphosphate hydrolase [SSF52540] (1-76)
  IPR039421 Type 1 protein exporter [PTHR43394] (1-76)

Foldseek 3Di:
DPVPVVVVVVVVLVVVVVVVCVVQVPHDDDDDDPQLVVQQPDQKDFDADPVGTDDMGHPVVVCVVVDPSVVVNVVSVVCVVVVVVVVVVVVVVVVVVVVVVD

Radius of gyration: 18.67 Å; chains: 1; bounding box: 44×54×30 Å